Protein AF-A0AAN5CWJ1-F1 (afdb_monomer)

Solvent-accessible surface area (backbone atoms only — not comparable to full-atom values): 8034 Å² total; per-residue (Å²): 120,70,74,59,59,57,52,54,55,53,54,58,54,48,72,76,39,59,86,91,47,38,67,59,53,52,51,50,50,52,50,54,54,50,61,62,71,71,44,60,71,56,52,48,49,51,48,18,49,67,66,38,59,88,67,83,52,70,67,53,54,54,53,22,44,51,52,36,52,51,52,53,51,51,53,51,52,53,48,53,53,51,55,53,50,50,55,59,51,48,57,56,51,47,54,54,48,53,50,48,55,59,66,56,65,78,61,66,92,79,68,56,88,64,71,51,72,66,62,62,49,52,53,52,50,52,52,52,52,56,56,52,55,57,65,67,70,72,116

Radius of gyration: 27.88 Å; Cα contacts (8 Å, |Δi|>4): 27; chains: 1; bounding box: 44×66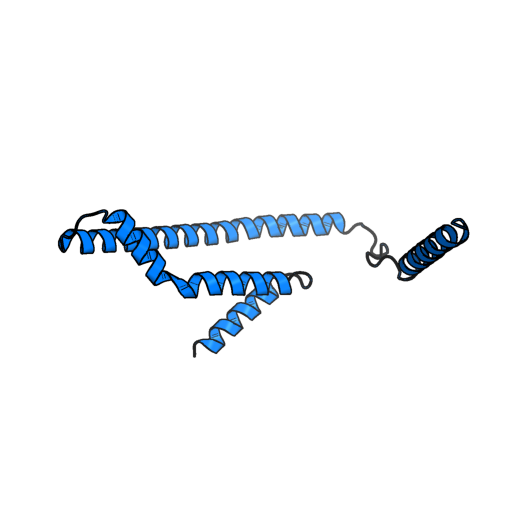×72 Å

Secondary structure (DSSP, 8-state):
-HHHHHHHHHHHHHHHS-TTTHHHHHHHHHHHHHHHHSSHHHHHHHHHHHHHTT---HHHHHHHHHHHHHHHHHHHHHHHHHHHHHHHHHHHHHHHHHHHHHHGGGS-TTS-SS--HHHHHHHHHHHHHHHHHHHHS--

Foldseek 3Di:
DVVVVVVVVLVVQLVPDPPVCNVVSSVVVVVVVVVVPDCPVVQLVVQLCVQLDPDPDPVSSVVSSVVSVVVVVVVVVVVVVVVVVVVVVVVVVVVVVVVVVVVVVPPDPPPPPPPDPVVVVVVVVVVVVVVVVVVVVPD

Structure (mmCIF, N/CA/C/O backbone):
data_AF-A0AAN5CWJ1-F1
#
_entry.id   AF-A0AAN5CWJ1-F1
#
loop_
_atom_site.group_PDB
_atom_site.id
_atom_site.type_symbol
_atom_site.label_atom_id
_atom_site.label_alt_id
_atom_site.label_comp_id
_atom_site.label_asym_id
_atom_site.label_entity_id
_atom_site.label_seq_id
_atom_site.pdbx_PDB_ins_code
_atom_site.Cartn_x
_atom_site.Cartn_y
_atom_site.Cartn_z
_atom_site.occupancy
_atom_site.B_iso_or_equiv
_atom_site.auth_seq_id
_atom_site.auth_comp_id
_atom_site.auth_asym_id
_atom_site.auth_atom_id
_atom_site.pdbx_PDB_model_num
ATOM 1 N N . MET A 1 1 ? -13.554 15.880 -9.524 1.00 53.97 1 MET A N 1
ATOM 2 C CA . MET A 1 1 ? -12.081 16.008 -9.665 1.00 53.97 1 MET A CA 1
ATOM 3 C C . MET A 1 1 ? -11.274 14.708 -9.481 1.00 53.97 1 MET A C 1
ATOM 5 O O . MET A 1 1 ? -10.228 14.583 -10.102 1.00 53.97 1 MET A O 1
ATOM 9 N N . GLY A 1 2 ? -11.725 13.710 -8.702 1.00 59.25 2 GLY A N 1
ATOM 10 C CA . GLY A 1 2 ? -10.922 12.502 -8.404 1.00 59.25 2 GLY A CA 1
ATOM 11 C C . GLY A 1 2 ? -10.652 11.525 -9.565 1.00 59.25 2 GLY A C 1
ATOM 12 O O . GLY A 1 2 ? -9.618 10.864 -9.578 1.00 59.25 2 GLY A O 1
ATOM 13 N N . ARG A 1 3 ? -11.527 11.451 -10.580 1.00 57.66 3 ARG A N 1
ATOM 14 C CA . ARG A 1 3 ? -11.346 10.534 -11.729 1.00 57.66 3 ARG A CA 1
ATOM 15 C C . ARG A 1 3 ? -10.217 10.951 -12.679 1.00 57.66 3 ARG A C 1
ATOM 17 O O . ARG A 1 3 ? -9.613 10.089 -13.305 1.00 57.66 3 ARG A O 1
ATOM 24 N N . VAL A 1 4 ? -9.914 12.249 -12.758 1.00 66.12 4 VAL A N 1
ATOM 25 C CA . VAL A 1 4 ? -8.870 12.786 -13.646 1.00 66.12 4 VAL A CA 1
ATOM 26 C C . VAL A 1 4 ? -7.479 12.494 -13.079 1.00 66.12 4 VAL A C 1
ATOM 28 O O . VAL A 1 4 ? -6.652 11.926 -13.782 1.00 66.12 4 VAL A O 1
ATOM 31 N N . LYS A 1 5 ? -7.250 12.747 -11.779 1.00 65.06 5 LYS A N 1
ATOM 32 C CA . LYS A 1 5 ? -5.967 12.441 -11.115 1.00 65.06 5 LYS A CA 1
ATOM 33 C C . LYS A 1 5 ? -5.584 10.957 -11.209 1.00 65.06 5 LYS A C 1
ATOM 35 O O . LYS A 1 5 ? -4.437 10.645 -11.498 1.00 65.06 5 LYS A O 1
ATOM 40 N N . ARG A 1 6 ? -6.548 10.038 -11.049 1.00 61.56 6 ARG A N 1
ATOM 41 C CA . ARG A 1 6 ? -6.295 8.586 -11.166 1.00 61.56 6 ARG A CA 1
ATOM 42 C C . ARG A 1 6 ? -5.840 8.166 -12.565 1.00 61.56 6 ARG A C 1
ATOM 44 O O . ARG A 1 6 ? -5.016 7.268 -12.689 1.00 61.56 6 ARG A O 1
ATOM 51 N N . ARG A 1 7 ? -6.360 8.814 -13.613 1.00 65.69 7 ARG A N 1
ATOM 52 C CA . ARG A 1 7 ? -5.946 8.536 -14.996 1.00 65.69 7 ARG A CA 1
ATOM 53 C C . ARG A 1 7 ? -4.532 9.039 -15.275 1.00 65.69 7 ARG A C 1
ATOM 55 O O . ARG A 1 7 ? -3.780 8.332 -15.926 1.00 65.69 7 ARG A O 1
ATOM 62 N N . VAL A 1 8 ? -4.158 10.200 -14.736 1.00 70.50 8 VAL A N 1
ATOM 63 C CA . VAL A 1 8 ? -2.804 10.758 -14.900 1.00 70.50 8 VAL A CA 1
ATOM 64 C C . VAL A 1 8 ? -1.743 9.848 -14.276 1.00 70.50 8 VAL A C 1
ATOM 66 O O . VAL A 1 8 ? -0.747 9.550 -14.923 1.00 70.50 8 VAL A O 1
ATOM 69 N N . VAL A 1 9 ? -1.983 9.329 -13.068 1.00 71.00 9 VAL A N 1
ATOM 70 C CA . VAL A 1 9 ? -1.040 8.415 -12.395 1.00 71.00 9 VAL A CA 1
ATOM 71 C C . VAL A 1 9 ? -0.847 7.112 -13.180 1.00 71.00 9 VAL A C 1
ATOM 73 O O . VAL A 1 9 ? 0.280 6.658 -13.350 1.00 71.00 9 VAL A O 1
ATOM 76 N N . LEU A 1 10 ? -1.929 6.538 -13.718 1.00 70.38 10 LEU A N 1
ATOM 77 C CA . LEU A 1 10 ? -1.846 5.315 -14.520 1.00 70.38 10 LEU A CA 1
ATOM 78 C C . LEU A 1 10 ? -1.035 5.525 -15.811 1.00 70.38 10 LEU A C 1
ATOM 80 O O . LEU A 1 10 ? -0.279 4.647 -16.217 1.00 70.38 10 LEU A O 1
ATOM 84 N N . LEU A 1 11 ? -1.194 6.689 -16.448 1.00 71.88 11 LEU A N 1
ATOM 85 C CA . LEU A 1 11 ? -0.474 7.034 -17.674 1.00 71.88 11 LEU A CA 1
ATOM 86 C C . LEU A 1 11 ? 1.025 7.214 -17.417 1.00 71.88 11 LEU A C 1
ATOM 88 O O . LEU A 1 11 ? 1.829 6.689 -18.181 1.00 71.88 11 LEU A O 1
ATOM 92 N N . LEU A 1 12 ? 1.400 7.881 -16.322 1.00 73.56 12 LEU A N 1
ATOM 93 C CA . LEU A 1 12 ? 2.805 8.030 -15.925 1.00 73.56 12 LEU A CA 1
ATOM 94 C C . LEU A 1 12 ? 3.456 6.671 -15.632 1.00 73.56 12 LEU A C 1
ATOM 96 O O . LEU A 1 12 ? 4.566 6.409 -16.085 1.00 73.56 12 LEU A O 1
ATOM 100 N N . PHE A 1 13 ? 2.740 5.768 -14.958 1.00 70.94 13 PHE A N 1
ATOM 101 C CA . PHE A 1 13 ? 3.231 4.416 -14.685 1.00 70.94 13 PHE A CA 1
ATOM 102 C C . PHE A 1 13 ? 3.446 3.598 -15.970 1.00 70.94 13 PHE A C 1
ATOM 104 O O . PHE A 1 13 ? 4.456 2.916 -16.113 1.00 70.94 13 PHE A O 1
ATOM 111 N N . GLN A 1 14 ? 2.548 3.708 -16.956 1.00 70.44 14 GLN A N 1
ATOM 112 C CA . GLN A 1 14 ? 2.705 3.018 -18.244 1.00 70.44 14 GLN A CA 1
ATOM 113 C C . GLN A 1 14 ? 3.862 3.550 -19.103 1.00 70.44 14 GLN A C 1
ATOM 115 O O . GLN A 1 14 ? 4.332 2.825 -19.981 1.00 70.44 14 GLN A O 1
ATOM 120 N N . MET A 1 15 ? 4.331 4.779 -18.861 1.00 72.06 15 MET A N 1
ATOM 121 C CA . MET A 1 15 ? 5.508 5.331 -19.540 1.00 72.06 15 MET A CA 1
ATOM 122 C C . MET A 1 15 ? 6.826 4.744 -19.020 1.00 72.06 15 MET A C 1
ATOM 124 O O . MET A 1 15 ? 7.778 4.671 -19.788 1.00 72.06 15 MET A O 1
ATOM 128 N N . MET A 1 16 ? 6.873 4.279 -17.767 1.00 70.38 16 MET A N 1
ATOM 129 C CA . MET A 1 16 ? 8.067 3.648 -17.182 1.00 70.38 16 MET A CA 1
ATOM 130 C C . MET A 1 16 ? 8.137 2.131 -17.394 1.00 70.38 16 MET A C 1
ATOM 132 O O . MET A 1 16 ? 9.173 1.520 -17.155 1.00 70.38 16 MET A O 1
ATOM 136 N N . VAL A 1 17 ? 7.048 1.507 -17.852 1.00 76.00 17 VAL A N 1
ATOM 137 C CA . VAL A 1 17 ? 6.966 0.054 -18.043 1.00 76.00 17 VAL A CA 1
ATOM 138 C C . VAL A 1 17 ? 7.201 -0.311 -19.519 1.00 76.00 17 VAL A C 1
ATOM 140 O O . VAL A 1 17 ? 6.538 0.260 -20.402 1.00 76.00 17 VAL A O 1
ATOM 143 N N . PRO A 1 18 ? 8.087 -1.285 -19.818 1.00 74.56 18 PRO A N 1
ATOM 144 C CA . PRO A 1 18 ? 8.356 -1.721 -21.184 1.00 74.56 18 PRO A CA 1
ATOM 145 C C . PRO A 1 18 ? 7.086 -2.226 -21.874 1.00 74.56 18 PRO A C 1
ATOM 147 O O . PRO A 1 18 ? 6.207 -2.832 -21.256 1.00 74.56 18 PRO A O 1
ATOM 150 N N . SER A 1 19 ? 6.982 -1.981 -23.183 1.00 74.81 19 SER A N 1
ATOM 151 C CA . SER A 1 19 ? 5.771 -2.204 -23.990 1.00 74.81 19 SER A CA 1
ATOM 152 C C . SER A 1 19 ? 5.168 -3.606 -23.836 1.00 74.81 19 SER A C 1
ATOM 154 O O . SER A 1 19 ? 3.949 -3.760 -23.876 1.00 74.81 19 SER A O 1
ATOM 156 N N . ASN A 1 20 ? 6.017 -4.603 -23.581 1.00 75.56 20 ASN A N 1
ATOM 157 C CA . ASN A 1 20 ? 5.657 -6.017 -23.492 1.00 75.56 20 ASN A CA 1
ATOM 158 C C . ASN A 1 20 ? 4.968 -6.395 -22.163 1.00 75.56 20 ASN A C 1
ATOM 160 O O . ASN A 1 20 ? 4.337 -7.447 -22.092 1.00 75.56 20 ASN A O 1
ATOM 164 N N . SER A 1 21 ? 5.046 -5.560 -21.116 1.00 76.94 21 SER A N 1
ATOM 165 C CA . SER A 1 21 ? 4.505 -5.860 -19.774 1.00 76.94 21 SER A CA 1
ATOM 166 C C . SER A 1 21 ? 3.468 -4.850 -19.259 1.00 76.94 21 SER A C 1
ATOM 168 O O . SER A 1 21 ? 2.937 -5.008 -18.156 1.00 76.94 21 SER A O 1
ATOM 170 N N . ARG A 1 22 ? 3.085 -3.852 -20.069 1.00 80.56 22 ARG A N 1
ATOM 171 C CA . ARG A 1 22 ? 2.111 -2.803 -19.690 1.00 80.56 22 ARG A CA 1
ATOM 172 C C . ARG A 1 22 ? 0.756 -3.349 -19.228 1.00 80.56 22 ARG A C 1
ATOM 174 O O . ARG A 1 22 ? 0.147 -2.792 -18.311 1.00 80.56 22 ARG A O 1
ATOM 181 N N . THR A 1 23 ? 0.284 -4.447 -19.819 1.00 78.81 23 THR A N 1
ATOM 182 C CA . THR A 1 23 ? -0.984 -5.092 -19.436 1.00 78.81 23 THR A CA 1
ATOM 183 C C . THR A 1 23 ? -0.902 -5.707 -18.039 1.00 78.81 23 THR A C 1
ATOM 185 O O . THR A 1 23 ? -1.795 -5.480 -17.222 1.00 78.81 23 THR A O 1
ATOM 188 N N . ALA A 1 24 ? 0.193 -6.412 -17.733 1.00 79.56 24 ALA A N 1
ATOM 189 C CA . ALA A 1 24 ? 0.432 -6.995 -16.413 1.00 79.56 24 ALA A CA 1
ATOM 190 C C . ALA A 1 24 ? 0.578 -5.902 -15.343 1.00 79.56 24 ALA A C 1
ATOM 192 O O . ALA A 1 24 ? -0.063 -5.967 -14.297 1.00 79.56 24 ALA A O 1
ATOM 193 N N . ALA A 1 25 ? 1.323 -4.840 -15.653 1.00 76.88 25 ALA A N 1
ATOM 194 C CA . ALA A 1 25 ? 1.499 -3.688 -14.774 1.00 76.88 25 ALA A CA 1
ATOM 195 C C . ALA A 1 25 ? 0.167 -2.976 -14.465 1.00 76.88 25 ALA A C 1
ATOM 197 O O . ALA A 1 25 ? -0.115 -2.617 -13.322 1.00 76.88 25 ALA A O 1
ATOM 198 N N . THR A 1 26 ? -0.706 -2.837 -15.466 1.00 82.56 26 THR A N 1
ATOM 199 C CA . THR A 1 26 ? -2.041 -2.240 -15.287 1.00 82.56 26 THR A CA 1
ATOM 200 C C . THR A 1 26 ? -2.963 -3.132 -14.452 1.00 82.56 26 THR A C 1
ATOM 202 O O . THR A 1 26 ? -3.746 -2.620 -13.648 1.00 82.56 26 THR A O 1
ATOM 205 N N . ALA A 1 27 ? -2.888 -4.454 -14.628 1.00 83.19 27 ALA A N 1
ATOM 206 C CA . ALA A 1 27 ? -3.644 -5.411 -13.821 1.00 83.19 27 ALA A CA 1
ATOM 207 C C . ALA A 1 27 ? -3.188 -5.385 -12.354 1.00 83.19 27 ALA A C 1
ATOM 209 O O . ALA A 1 27 ? -4.027 -5.284 -11.459 1.00 83.19 27 ALA A O 1
ATOM 210 N N . LEU A 1 28 ? -1.873 -5.369 -12.117 1.00 82.12 28 LEU A N 1
ATOM 211 C CA . LEU A 1 28 ? -1.288 -5.278 -10.782 1.00 82.12 28 LEU A CA 1
ATOM 212 C C . LEU A 1 28 ? -1.669 -3.964 -10.088 1.00 82.12 28 LEU A C 1
ATOM 214 O O . LEU A 1 28 ? -2.124 -3.978 -8.948 1.00 82.12 28 LEU A O 1
ATOM 218 N N . PHE A 1 29 ? -1.585 -2.833 -10.792 1.00 82.38 29 PHE A N 1
ATOM 219 C CA . PHE A 1 29 ? -1.994 -1.539 -10.244 1.00 82.38 29 PHE A CA 1
ATOM 220 C C . PHE A 1 29 ? -3.476 -1.519 -9.844 1.00 82.38 29 PHE A C 1
ATOM 222 O O . PHE A 1 29 ? -3.835 -1.006 -8.784 1.00 82.38 29 PHE A O 1
ATOM 229 N N . LYS A 1 30 ? -4.358 -2.098 -10.671 1.00 81.75 30 LYS A N 1
ATOM 230 C CA . LYS A 1 30 ? -5.789 -2.210 -10.348 1.00 81.75 30 LYS A CA 1
ATOM 231 C C . LYS A 1 30 ? -6.039 -3.128 -9.156 1.00 81.75 30 LYS A C 1
ATOM 233 O O . LYS A 1 30 ? -6.906 -2.808 -8.348 1.00 81.75 30 LYS A O 1
ATOM 238 N N . LEU A 1 31 ? -5.289 -4.222 -9.038 1.00 82.62 31 LEU A N 1
ATOM 239 C CA . LEU A 1 31 ? -5.366 -5.127 -7.894 1.00 82.62 31 LEU A CA 1
ATOM 240 C C . LEU A 1 31 ? -4.960 -4.403 -6.605 1.00 82.62 31 LEU A C 1
ATOM 242 O O . LEU A 1 31 ? -5.740 -4.369 -5.659 1.00 82.62 31 LEU A O 1
ATOM 246 N N . ILE A 1 32 ? -3.797 -3.748 -6.603 1.00 80.94 32 ILE A N 1
ATOM 247 C CA . ILE A 1 32 ? -3.294 -2.975 -5.458 1.00 80.94 32 ILE A CA 1
ATOM 248 C C . ILE A 1 32 ? -4.290 -1.871 -5.086 1.00 80.94 32 ILE A C 1
ATOM 250 O O . ILE A 1 32 ? -4.693 -1.753 -3.931 1.00 80.94 32 ILE A O 1
ATOM 254 N N . SER A 1 33 ? -4.766 -1.104 -6.071 1.00 78.31 33 SER A N 1
ATOM 255 C CA . SER A 1 33 ? -5.776 -0.072 -5.836 1.00 78.31 33 SER A CA 1
ATOM 256 C C . SER A 1 33 ? -7.080 -0.659 -5.287 1.00 78.31 33 SER A C 1
ATOM 258 O O . SER A 1 33 ? -7.697 -0.031 -4.431 1.00 78.31 33 SER A O 1
ATOM 260 N N . GLY A 1 34 ? -7.515 -1.831 -5.752 1.00 75.56 34 GLY A N 1
ATOM 261 C CA . GLY A 1 34 ? -8.711 -2.509 -5.252 1.00 75.56 34 GLY A CA 1
ATOM 262 C C . GLY A 1 34 ? -8.569 -2.945 -3.794 1.00 75.56 34 GLY A C 1
ATOM 263 O O . GLY A 1 34 ? -9.462 -2.679 -2.992 1.00 75.56 34 GLY A O 1
ATOM 264 N N . ILE A 1 35 ? -7.420 -3.521 -3.437 1.00 74.50 35 ILE A N 1
ATOM 265 C CA . ILE A 1 35 ? -7.110 -3.967 -2.072 1.00 74.50 35 ILE A CA 1
ATOM 266 C C . ILE A 1 35 ? -7.058 -2.778 -1.107 1.00 74.50 35 ILE A C 1
ATOM 268 O O . ILE A 1 35 ? -7.626 -2.848 -0.022 1.00 74.50 35 ILE A O 1
ATOM 272 N N . ILE A 1 36 ? -6.449 -1.659 -1.508 1.00 73.00 36 ILE A N 1
ATOM 273 C CA . ILE A 1 36 ? -6.317 -0.474 -0.645 1.00 73.00 36 ILE A CA 1
ATOM 274 C C . ILE A 1 36 ? -7.672 0.212 -0.401 1.00 73.00 36 ILE A C 1
ATOM 276 O O . ILE A 1 36 ? -7.902 0.770 0.670 1.00 73.00 36 ILE A O 1
ATOM 280 N N . THR A 1 37 ? -8.584 0.192 -1.379 1.00 65.75 37 THR A N 1
ATOM 281 C CA . THR A 1 37 ? -9.805 1.016 -1.307 1.00 65.75 37 THR A CA 1
ATOM 282 C C . THR A 1 37 ? -10.955 0.346 -0.543 1.00 65.75 37 THR A C 1
ATOM 284 O O . THR A 1 37 ? -11.875 1.048 -0.133 1.00 65.75 37 THR A O 1
ATOM 287 N N . ILE A 1 38 ? -10.954 -0.982 -0.365 1.00 63.81 38 ILE A N 1
ATOM 288 C CA . ILE A 1 38 ? -12.187 -1.715 -0.015 1.00 63.81 38 ILE A CA 1
ATOM 289 C C . ILE A 1 38 ? -12.305 -2.132 1.474 1.00 63.81 38 ILE A C 1
ATOM 291 O O . ILE A 1 38 ? -13.431 -2.079 1.960 1.00 63.81 38 ILE A O 1
ATOM 295 N N . PRO A 1 39 ? -11.239 -2.418 2.260 1.00 67.62 39 PRO A N 1
ATOM 296 C CA . PRO A 1 39 ? -11.419 -2.736 3.682 1.00 67.62 39 PRO A CA 1
ATOM 297 C C . PRO A 1 39 ? -10.515 -1.954 4.653 1.00 67.62 39 PRO A C 1
ATOM 299 O O . PRO A 1 39 ? -10.271 -2.439 5.750 1.00 67.62 39 PRO A O 1
ATOM 302 N N . ALA A 1 40 ? -10.014 -0.756 4.331 1.00 66.75 40 ALA A N 1
ATOM 303 C CA . ALA A 1 40 ? -9.111 -0.033 5.249 1.0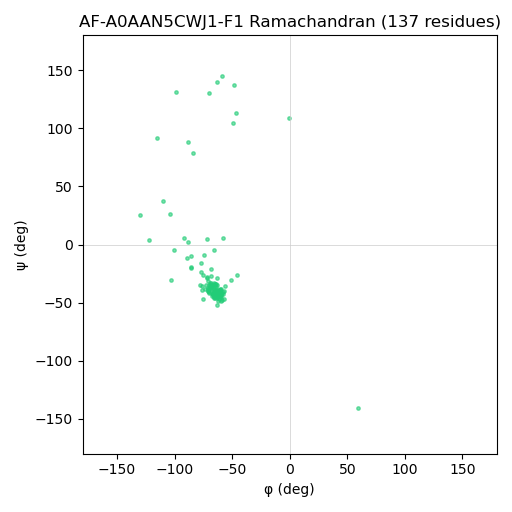0 66.75 40 ALA A CA 1
ATOM 304 C C . ALA A 1 40 ? -9.728 0.208 6.647 1.00 66.75 40 ALA A C 1
ATOM 306 O O . ALA A 1 40 ? -9.071 0.009 7.667 1.00 66.75 40 ALA A O 1
ATOM 307 N N . ALA A 1 41 ? -11.019 0.552 6.702 1.00 70.81 41 ALA A N 1
ATOM 308 C CA . ALA A 1 41 ? -11.743 0.716 7.965 1.00 70.81 41 ALA A CA 1
ATOM 309 C C . ALA A 1 41 ? -11.980 -0.621 8.689 1.00 70.81 41 ALA A C 1
ATOM 311 O O . ALA A 1 41 ? -11.928 -0.680 9.914 1.00 70.81 41 ALA A O 1
ATOM 312 N N . GLN A 1 42 ? -12.203 -1.703 7.937 1.00 80.38 42 GLN A N 1
ATOM 313 C CA . GLN A 1 42 ? -12.392 -3.041 8.500 1.00 80.38 42 GLN A CA 1
ATOM 314 C C . GLN A 1 42 ? -11.079 -3.596 9.059 1.00 80.38 42 GLN A C 1
ATOM 316 O O . GLN A 1 42 ? -11.082 -4.208 10.119 1.00 80.38 42 GLN A O 1
ATOM 321 N N . LEU A 1 43 ? -9.953 -3.324 8.395 1.00 78.44 43 LEU A N 1
ATOM 322 C CA . LEU A 1 43 ? -8.623 -3.722 8.847 1.00 78.44 43 LEU A CA 1
ATOM 323 C C . LEU A 1 43 ? -8.272 -3.054 10.183 1.00 78.44 43 LEU A C 1
ATOM 325 O O . LEU A 1 43 ? -7.837 -3.728 11.111 1.00 78.44 43 LEU A O 1
ATOM 329 N N . ILE A 1 44 ? -8.523 -1.745 10.302 1.00 81.62 44 ILE A N 1
ATOM 330 C CA . ILE A 1 44 ? -8.324 -1.001 11.555 1.00 81.62 44 ILE A CA 1
ATOM 331 C C . ILE A 1 44 ? -9.245 -1.539 12.657 1.00 81.62 44 ILE A C 1
ATOM 333 O O . ILE A 1 44 ? -8.798 -1.694 13.790 1.00 81.62 44 ILE A O 1
ATOM 337 N N . GLY A 1 45 ? -10.496 -1.875 12.327 1.00 82.81 45 GLY A N 1
ATOM 338 C CA . GLY A 1 45 ? -11.431 -2.508 13.261 1.00 82.81 45 GLY A CA 1
ATOM 339 C C . GLY A 1 45 ? -10.916 -3.847 13.794 1.00 82.81 45 GLY A C 1
ATOM 340 O O . GLY A 1 45 ? -10.865 -4.035 15.004 1.00 82.81 45 GLY A O 1
ATOM 341 N N . VAL A 1 46 ? -10.441 -4.733 12.913 1.00 83.75 46 VAL A N 1
ATOM 342 C CA . VAL A 1 46 ? -9.882 -6.042 13.299 1.00 83.75 46 VAL A CA 1
ATOM 343 C C . VAL A 1 46 ? -8.626 -5.889 14.158 1.00 83.75 46 VAL A C 1
ATOM 345 O O . VAL A 1 46 ? -8.485 -6.584 15.160 1.00 83.75 46 VAL A O 1
ATOM 348 N N . ILE A 1 47 ? -7.726 -4.965 13.807 1.00 82.94 47 ILE A N 1
ATOM 349 C CA . ILE A 1 47 ? -6.520 -4.686 14.603 1.00 82.94 47 ILE A CA 1
ATOM 350 C C . ILE A 1 47 ? -6.908 -4.136 15.981 1.00 82.94 47 ILE A C 1
ATOM 352 O O . ILE A 1 47 ? -6.361 -4.567 16.994 1.00 82.94 47 ILE A O 1
ATOM 356 N N . SER A 1 48 ? -7.871 -3.214 16.036 1.00 83.44 48 SER A N 1
ATOM 357 C CA . SER A 1 48 ? -8.351 -2.649 17.296 1.00 83.44 48 SER A CA 1
ATOM 358 C C . SER A 1 48 ? -9.021 -3.704 18.177 1.00 83.44 48 SER A C 1
ATOM 360 O O . SER A 1 48 ? -8.800 -3.687 19.384 1.00 83.44 48 SER A O 1
ATOM 362 N N . ASP A 1 49 ? -9.817 -4.613 17.610 1.00 84.00 49 ASP A N 1
ATOM 363 C CA . ASP A 1 49 ? -10.453 -5.697 18.368 1.00 84.00 49 ASP A CA 1
ATOM 364 C C . ASP A 1 49 ? -9.418 -6.732 18.844 1.00 84.00 49 ASP A C 1
ATOM 366 O O . ASP A 1 49 ? -9.497 -7.191 19.983 1.00 84.00 49 ASP A O 1
ATOM 370 N N . ALA A 1 50 ? -8.388 -7.022 18.040 1.00 84.69 50 ALA A N 1
ATOM 371 C CA . ALA A 1 50 ? -7.271 -7.877 18.444 1.00 84.69 50 ALA A CA 1
ATOM 372 C C . ALA A 1 50 ? -6.450 -7.284 19.606 1.00 84.69 50 ALA A C 1
ATOM 374 O O . ALA A 1 50 ? -6.008 -8.027 20.479 1.00 84.69 50 ALA A O 1
ATOM 375 N N . ILE A 1 51 ? -6.258 -5.959 19.639 1.00 82.19 51 ILE A N 1
ATOM 376 C CA . ILE A 1 51 ? -5.556 -5.265 20.735 1.00 82.19 51 ILE A CA 1
ATOM 377 C C . ILE A 1 51 ? -6.444 -5.149 21.982 1.00 82.19 51 ILE A C 1
ATOM 379 O O . ILE A 1 51 ? -5.942 -5.240 23.101 1.00 82.19 51 ILE A O 1
ATOM 383 N N . ARG A 1 52 ? -7.758 -4.948 21.808 1.00 81.81 52 ARG A N 1
ATOM 384 C CA . ARG A 1 52 ? -8.703 -4.781 22.923 1.00 81.81 52 ARG A CA 1
ATOM 385 C C . ARG A 1 52 ? -8.920 -6.070 23.723 1.00 81.81 52 ARG A C 1
ATOM 387 O O . ARG A 1 52 ? -9.145 -5.995 24.931 1.00 81.81 52 ARG A O 1
ATOM 394 N N . GLY A 1 53 ? -8.896 -7.229 23.065 1.00 84.19 53 GLY A N 1
ATOM 395 C CA . GLY A 1 53 ? -9.294 -8.495 23.687 1.00 84.19 53 GLY A CA 1
ATOM 396 C C . GLY A 1 53 ? -10.750 -8.456 24.179 1.00 84.19 53 GLY A C 1
ATOM 397 O O . GLY A 1 53 ? -11.614 -7.858 23.535 1.00 84.19 53 GLY A O 1
ATOM 398 N N . ASP A 1 54 ? -11.018 -9.045 25.350 1.00 84.56 54 ASP A N 1
ATOM 399 C CA . ASP A 1 54 ? -12.373 -9.170 25.920 1.00 84.56 54 ASP A CA 1
ATOM 400 C C . ASP A 1 54 ? -12.821 -7.977 26.788 1.00 84.56 54 ASP A C 1
ATOM 402 O O . ASP A 1 54 ? -13.928 -7.983 27.334 1.00 84.56 54 ASP A O 1
ATOM 406 N N . SER A 1 55 ? -12.006 -6.925 26.927 1.00 76.69 55 SER A N 1
ATOM 407 C CA . SER A 1 55 ? -12.391 -5.776 27.755 1.00 76.69 55 SER A CA 1
ATOM 408 C C . SER A 1 55 ? -13.522 -4.963 27.112 1.00 76.69 55 SER A C 1
ATOM 410 O O . SER A 1 55 ? -13.473 -4.581 25.935 1.00 76.69 55 SER A O 1
ATOM 412 N N . THR A 1 56 ? -14.567 -4.672 27.893 1.00 83.31 56 THR A N 1
ATOM 413 C CA . THR A 1 56 ? -15.734 -3.883 27.459 1.00 83.31 56 THR A CA 1
ATOM 414 C C . THR A 1 56 ? -15.693 -2.425 27.914 1.00 83.31 56 THR A C 1
ATOM 416 O O . THR A 1 56 ? -16.572 -1.648 27.519 1.00 83.31 56 THR A O 1
ATOM 419 N N . THR A 1 57 ? -14.693 -2.047 28.713 1.00 88.31 57 THR A N 1
ATOM 420 C CA . THR A 1 57 ? -14.546 -0.707 29.293 1.00 88.31 57 THR A CA 1
ATOM 421 C C . THR A 1 57 ? -14.349 0.345 28.198 1.00 88.31 57 THR A C 1
ATOM 423 O O . THR A 1 57 ? -13.667 0.113 27.199 1.00 88.31 57 THR A O 1
ATOM 426 N N . ALA A 1 58 ? -14.9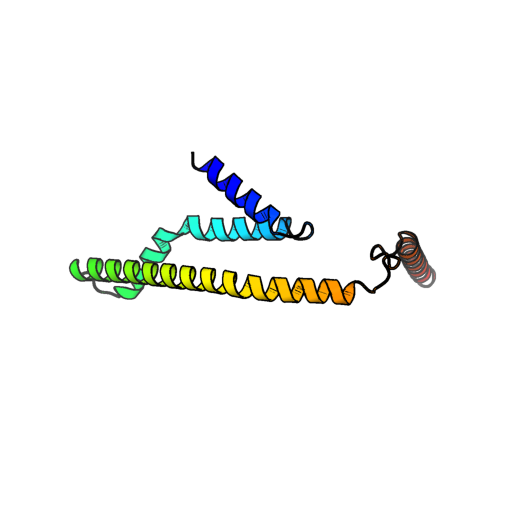77 1.514 28.353 1.00 86.38 58 ALA A N 1
ATOM 427 C CA . ALA A 1 58 ? -14.912 2.581 27.352 1.00 86.38 58 ALA A CA 1
ATOM 428 C C . ALA A 1 58 ? -13.490 3.149 27.172 1.00 86.38 58 ALA A C 1
ATOM 430 O O . ALA A 1 58 ? -13.110 3.488 26.053 1.00 86.38 58 ALA A O 1
ATOM 431 N N . GLU A 1 59 ? -12.700 3.200 28.247 1.00 86.94 59 GLU A N 1
ATOM 432 C CA . GLU A 1 59 ? -11.309 3.671 28.219 1.00 86.94 59 GLU A CA 1
ATOM 433 C C . GLU A 1 59 ? -10.410 2.747 27.383 1.00 86.94 59 GLU A C 1
ATOM 435 O O . GLU A 1 59 ? -9.692 3.217 26.498 1.00 86.94 59 GLU A O 1
ATOM 440 N N . ASP A 1 60 ? -10.542 1.427 27.552 1.00 82.56 60 ASP A N 1
ATOM 441 C CA . ASP A 1 60 ? -9.767 0.436 26.793 1.00 82.56 60 ASP A CA 1
ATOM 442 C C . ASP A 1 60 ? -10.087 0.460 25.295 1.00 82.56 60 ASP A C 1
ATOM 444 O O . ASP A 1 60 ? -9.201 0.277 24.460 1.00 82.56 60 ASP A O 1
ATOM 448 N N . LYS A 1 61 ? -11.343 0.750 24.924 1.00 80.88 61 LYS A N 1
ATOM 449 C CA . LYS A 1 61 ? -11.743 0.917 23.515 1.00 80.88 61 LYS A CA 1
ATOM 450 C C . LYS A 1 61 ? -11.021 2.086 22.856 1.00 80.88 61 LYS A C 1
ATOM 452 O O . LYS A 1 61 ? -10.576 1.967 21.715 1.00 80.88 61 LYS A O 1
ATOM 457 N N . PHE A 1 62 ? -10.910 3.209 23.561 1.00 86.06 62 PHE A N 1
ATOM 458 C CA . PHE A 1 62 ? -10.243 4.392 23.029 1.00 86.06 62 PHE A CA 1
ATOM 459 C C . PHE A 1 62 ? -8.733 4.170 22.912 1.00 86.06 62 PHE A C 1
ATOM 461 O O . PHE A 1 62 ? -8.141 4.493 21.881 1.00 86.06 62 PHE A O 1
ATOM 468 N N . HIS A 1 63 ? -8.126 3.544 23.921 1.00 87.38 63 HIS A N 1
ATOM 469 C CA . HIS A 1 63 ? -6.698 3.249 23.915 1.00 87.38 63 HIS A CA 1
ATOM 470 C C . HIS A 1 63 ? -6.313 2.223 22.833 1.00 87.38 63 HIS A C 1
ATOM 472 O O . HIS A 1 63 ? -5.351 2.440 22.093 1.00 87.38 63 HIS A O 1
ATOM 478 N N . ALA A 1 64 ? -7.103 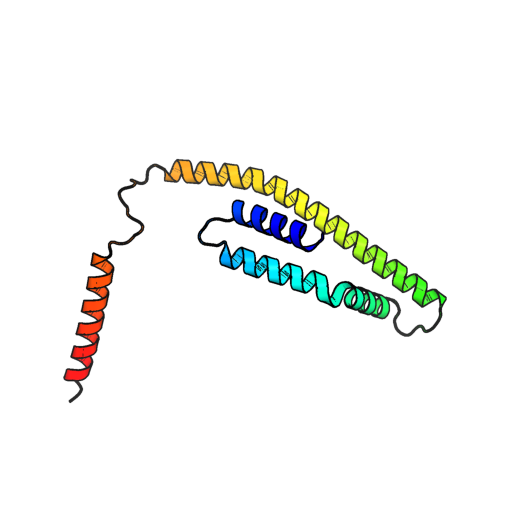1.158 22.653 1.00 84.06 64 ALA A N 1
ATOM 479 C CA . ALA A 1 64 ? -6.890 0.179 21.583 1.00 84.06 64 ALA A CA 1
ATOM 480 C C . ALA A 1 64 ? -6.992 0.816 20.186 1.00 84.06 64 ALA A C 1
ATOM 482 O O . ALA A 1 64 ? -6.169 0.537 19.311 1.00 84.06 64 ALA A O 1
ATOM 483 N N . TYR A 1 65 ? -7.947 1.731 19.990 1.00 83.44 65 TYR A N 1
ATOM 484 C CA . TYR A 1 65 ? -8.088 2.467 18.735 1.00 83.44 65 TYR A CA 1
ATOM 485 C C . TYR A 1 65 ? -6.892 3.392 18.461 1.00 83.44 65 TYR A C 1
ATOM 487 O O . TYR A 1 65 ? -6.382 3.432 17.339 1.00 83.44 65 TYR A O 1
ATOM 495 N N . GLN A 1 66 ? -6.400 4.103 19.481 1.00 89.19 66 GLN A N 1
ATOM 496 C CA . GLN A 1 66 ? -5.197 4.931 19.357 1.00 89.19 66 GLN A CA 1
ATOM 497 C C . GLN A 1 66 ? -3.970 4.097 18.978 1.00 89.19 66 GLN A C 1
ATOM 499 O O . GLN A 1 66 ? -3.235 4.482 18.068 1.00 89.19 66 GLN A O 1
ATOM 504 N N . MET A 1 67 ? -3.778 2.938 19.612 1.00 85.00 67 MET A N 1
ATOM 505 C CA . MET A 1 67 ? -2.680 2.025 19.284 1.00 85.00 67 MET A CA 1
ATOM 506 C C . MET A 1 67 ? -2.792 1.471 17.859 1.00 85.00 67 MET A C 1
ATOM 508 O O . MET A 1 67 ? -1.794 1.433 17.140 1.00 85.00 67 MET A O 1
ATOM 512 N N . ALA A 1 68 ? -3.999 1.113 17.408 1.00 84.69 68 ALA A N 1
ATOM 513 C CA . ALA A 1 68 ? -4.231 0.661 16.036 1.00 84.69 68 ALA A CA 1
ATOM 514 C C . ALA A 1 68 ? -3.900 1.753 15.000 1.00 84.69 68 ALA A C 1
ATOM 516 O O . ALA A 1 68 ? -3.259 1.475 13.982 1.00 84.69 68 ALA A O 1
ATOM 517 N N . LEU A 1 69 ? -4.279 3.008 15.270 1.00 84.88 69 LEU A N 1
ATOM 518 C CA . LEU A 1 69 ? -3.920 4.148 14.421 1.00 84.88 69 LEU A CA 1
ATOM 519 C C . LEU A 1 69 ? -2.409 4.401 14.399 1.00 84.88 69 LEU A C 1
ATOM 521 O O . LEU A 1 69 ? -1.845 4.645 13.332 1.00 84.88 69 LEU A O 1
ATOM 525 N N . LEU A 1 70 ? -1.751 4.322 15.556 1.00 87.88 70 LEU A N 1
ATOM 526 C CA . LEU A 1 70 ? -0.312 4.549 15.681 1.00 87.88 70 LEU A CA 1
ATOM 527 C C . LEU A 1 70 ? 0.482 3.456 14.951 1.00 87.88 70 LEU A C 1
ATOM 529 O O . LEU A 1 70 ? 1.422 3.761 14.219 1.00 87.88 70 LEU A O 1
ATOM 533 N N . LEU A 1 71 ? 0.035 2.200 15.047 1.00 86.81 71 LEU A N 1
ATOM 534 C CA . LEU A 1 71 ? 0.583 1.085 14.279 1.00 86.81 71 LEU A CA 1
ATOM 535 C C . LEU A 1 71 ? 0.411 1.313 12.770 1.00 86.81 71 LEU A C 1
ATOM 537 O O . LEU A 1 71 ? 1.372 1.180 12.012 1.00 86.81 71 LEU A O 1
ATOM 541 N N . SER A 1 72 ? -0.784 1.714 12.324 1.00 84.00 72 SER A N 1
ATOM 542 C CA . SER A 1 72 ? -1.025 2.037 10.911 1.00 84.00 72 SER A CA 1
ATOM 543 C C . SER A 1 72 ? -0.126 3.176 10.419 1.00 84.00 72 SER A C 1
ATOM 545 O O . SER A 1 72 ? 0.349 3.131 9.282 1.00 84.00 72 SER A O 1
ATOM 547 N N . ALA A 1 73 ? 0.115 4.192 11.250 1.00 85.69 73 ALA A N 1
ATOM 548 C CA . ALA A 1 73 ? 1.018 5.289 10.923 1.00 85.69 73 ALA A CA 1
ATOM 549 C C . ALA A 1 73 ? 2.477 4.811 10.827 1.00 85.69 73 ALA A C 1
ATOM 551 O O . ALA A 1 73 ? 3.176 5.178 9.883 1.00 85.69 73 ALA A O 1
ATOM 552 N N . ALA A 1 74 ? 2.921 3.940 11.738 1.00 88.50 74 ALA A N 1
ATOM 553 C CA . ALA A 1 74 ? 4.258 3.352 11.696 1.00 88.50 74 ALA A CA 1
ATOM 554 C C . ALA A 1 74 ? 4.492 2.543 10.407 1.00 88.50 74 ALA A C 1
ATOM 556 O O . ALA A 1 74 ? 5.523 2.713 9.755 1.00 88.50 74 ALA A O 1
ATOM 557 N N . PHE A 1 75 ? 3.513 1.735 9.982 1.00 88.12 75 PHE A N 1
ATOM 558 C CA . PHE A 1 75 ? 3.580 1.021 8.701 1.00 88.12 75 PHE A CA 1
ATOM 559 C C . PHE A 1 75 ? 3.662 1.969 7.498 1.00 88.12 75 PHE A C 1
ATOM 561 O O . PHE A 1 75 ? 4.412 1.704 6.561 1.00 88.12 75 PHE A O 1
ATOM 568 N N . ALA A 1 76 ? 2.933 3.089 7.518 1.00 85.38 76 ALA A N 1
ATOM 569 C CA . ALA A 1 76 ? 3.007 4.079 6.445 1.00 85.38 76 ALA A CA 1
ATOM 570 C C . ALA A 1 76 ? 4.400 4.726 6.350 1.00 85.38 76 ALA A C 1
ATOM 572 O O . ALA A 1 76 ? 4.919 4.899 5.247 1.00 85.38 76 ALA A O 1
ATOM 573 N N . ILE A 1 77 ? 5.026 5.034 7.490 1.00 90.06 77 ILE A N 1
ATOM 574 C CA . ILE A 1 77 ? 6.392 5.575 7.535 1.00 90.06 77 ILE A CA 1
ATOM 575 C C . ILE A 1 77 ? 7.399 4.535 7.030 1.00 90.06 77 ILE A C 1
ATOM 577 O O . ILE A 1 77 ? 8.259 4.864 6.216 1.00 90.06 77 ILE A O 1
ATOM 581 N N . ALA A 1 78 ? 7.275 3.276 7.459 1.00 88.81 78 ALA A N 1
ATOM 582 C CA . ALA A 1 78 ? 8.139 2.194 6.990 1.00 88.81 78 ALA A CA 1
ATOM 583 C C . ALA A 1 78 ? 8.034 1.990 5.469 1.00 88.81 78 ALA A C 1
ATOM 585 O O . ALA A 1 78 ? 9.057 1.860 4.797 1.00 88.81 78 ALA A O 1
ATOM 586 N N . ASN A 1 79 ? 6.819 2.041 4.914 1.00 86.25 79 ASN A N 1
ATOM 587 C CA . ASN A 1 79 ? 6.613 1.993 3.466 1.00 86.25 79 ASN A CA 1
ATOM 588 C C . ASN A 1 79 ? 7.271 3.181 2.756 1.00 86.25 79 ASN A C 1
ATOM 590 O O . ASN A 1 79 ? 7.960 2.972 1.766 1.00 86.25 79 ASN A O 1
ATOM 594 N N . ALA A 1 80 ? 7.144 4.401 3.288 1.00 86.75 80 ALA A N 1
ATOM 595 C CA . ALA A 1 80 ? 7.802 5.569 2.705 1.00 86.75 80 ALA A CA 1
ATOM 596 C C . ALA A 1 80 ? 9.337 5.429 2.688 1.00 86.75 80 ALA A C 1
ATOM 598 O O . ALA A 1 80 ? 9.980 5.800 1.709 1.00 86.75 80 ALA A O 1
ATOM 599 N N . ILE A 1 81 ? 9.932 4.858 3.742 1.00 90.56 81 ILE A N 1
ATOM 600 C CA . ILE A 1 81 ? 11.374 4.563 3.783 1.00 90.56 81 ILE A CA 1
ATOM 601 C C . ILE A 1 81 ? 11.740 3.505 2.734 1.00 90.56 81 ILE A C 1
ATOM 603 O O . ILE A 1 81 ? 12.746 3.653 2.042 1.00 90.56 81 ILE A O 1
ATOM 607 N N . CYS A 1 82 ? 10.923 2.458 2.595 1.00 88.75 82 CYS A N 1
ATOM 608 C CA . CYS A 1 82 ? 11.117 1.416 1.588 1.00 88.75 82 CYS A CA 1
ATOM 609 C C . CYS A 1 82 ? 11.069 1.993 0.163 1.00 88.75 82 CYS A C 1
ATOM 611 O O . CYS A 1 82 ? 11.965 1.725 -0.634 1.00 88.75 82 CYS A O 1
ATOM 613 N N . ASP A 1 83 ? 10.093 2.853 -0.132 1.00 83.00 83 ASP A N 1
ATOM 614 C CA . ASP A 1 83 ? 9.967 3.521 -1.432 1.00 83.00 83 ASP A CA 1
ATOM 615 C C . ASP A 1 83 ? 11.206 4.372 -1.748 1.00 83.00 83 ASP A C 1
ATOM 617 O O . ASP A 1 83 ? 11.738 4.322 -2.859 1.00 83.00 83 ASP A O 1
ATOM 621 N N . VAL A 1 84 ? 11.714 5.116 -0.759 1.00 85.56 84 VAL A N 1
ATOM 622 C CA . VAL A 1 84 ? 12.956 5.890 -0.901 1.00 85.56 84 VAL A CA 1
ATOM 623 C C . VAL A 1 84 ? 14.147 4.970 -1.169 1.00 85.56 84 VAL A C 1
ATOM 625 O O . VAL A 1 84 ? 14.937 5.251 -2.069 1.00 85.56 84 VAL A O 1
ATOM 628 N N . ALA A 1 85 ? 14.267 3.857 -0.441 1.00 86.69 85 ALA A N 1
ATOM 629 C CA . ALA A 1 85 ? 15.334 2.886 -0.663 1.00 86.69 85 ALA A CA 1
ATOM 630 C C . ALA A 1 85 ? 15.289 2.325 -2.093 1.00 86.69 85 ALA A C 1
ATOM 632 O O . ALA A 1 85 ? 16.317 2.305 -2.770 1.00 86.69 85 ALA A O 1
ATOM 633 N N . VAL A 1 86 ? 14.105 1.951 -2.586 1.00 82.94 86 VAL A N 1
ATOM 634 C CA . VAL A 1 86 ? 13.926 1.455 -3.959 1.00 82.94 86 VAL A CA 1
ATOM 635 C C . VAL A 1 86 ? 14.399 2.484 -4.982 1.00 82.94 86 VAL A C 1
ATOM 637 O O . VAL A 1 86 ? 15.101 2.102 -5.910 1.00 82.94 86 VAL A O 1
ATOM 640 N N . ILE A 1 87 ? 14.098 3.774 -4.805 1.00 82.06 87 ILE A N 1
ATOM 641 C CA . ILE A 1 87 ? 14.563 4.831 -5.723 1.00 82.06 87 ILE A CA 1
ATOM 642 C C . ILE A 1 87 ? 16.098 4.883 -5.788 1.00 82.06 87 ILE A C 1
ATOM 644 O O . ILE A 1 87 ? 16.658 4.992 -6.880 1.00 82.06 87 ILE A O 1
ATOM 648 N N . PHE A 1 88 ? 16.784 4.771 -4.646 1.00 81.44 88 PHE A N 1
ATOM 649 C CA . PHE A 1 88 ? 18.250 4.759 -4.613 1.00 81.44 88 PHE A CA 1
ATOM 650 C C . PHE A 1 88 ? 18.844 3.515 -5.283 1.00 81.44 88 PHE A C 1
ATOM 652 O O . PHE A 1 88 ? 19.799 3.639 -6.050 1.00 81.44 88 PHE A O 1
ATOM 659 N N . PHE A 1 89 ? 18.270 2.333 -5.047 1.00 78.88 89 PHE A N 1
ATOM 660 C CA . PHE A 1 89 ? 18.718 1.103 -5.710 1.00 78.88 89 PHE A CA 1
AT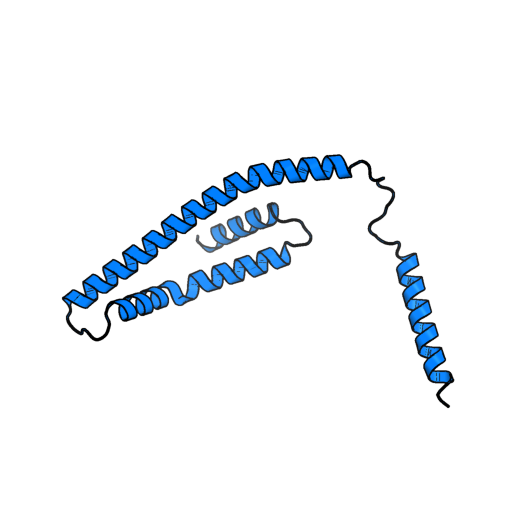OM 661 C C . PHE A 1 89 ? 18.435 1.119 -7.215 1.00 78.88 89 PHE A C 1
ATOM 663 O O . PHE A 1 89 ? 19.273 0.674 -7.994 1.00 78.88 89 PHE A O 1
ATOM 670 N N . PHE A 1 90 ? 17.308 1.695 -7.641 1.00 73.75 90 PHE A N 1
ATOM 671 C CA . PHE A 1 90 ? 16.928 1.759 -9.052 1.00 73.75 90 PHE A CA 1
ATOM 672 C C . PHE A 1 90 ? 17.909 2.587 -9.889 1.00 73.75 90 PHE A C 1
ATOM 674 O O . PHE A 1 90 ? 18.154 2.253 -11.043 1.00 73.75 90 PHE A O 1
ATOM 681 N N . ALA A 1 91 ? 18.498 3.644 -9.318 1.00 72.12 91 ALA A N 1
ATOM 682 C CA . ALA A 1 91 ? 19.528 4.427 -10.000 1.00 72.12 91 ALA A CA 1
ATOM 683 C C . ALA A 1 91 ? 20.792 3.592 -10.282 1.00 72.12 91 ALA A C 1
ATOM 685 O O . ALA A 1 91 ? 21.317 3.638 -11.393 1.00 72.12 91 ALA A O 1
ATOM 686 N N . GLY A 1 92 ? 21.231 2.787 -9.309 1.00 71.94 92 GLY A N 1
ATOM 687 C CA . GLY A 1 92 ? 22.383 1.894 -9.473 1.00 71.94 92 GLY A CA 1
ATOM 688 C C . GLY A 1 92 ? 22.103 0.708 -10.400 1.00 71.94 92 GLY A C 1
ATOM 689 O O . GLY A 1 92 ? 22.942 0.360 -11.229 1.00 71.94 92 GLY A O 1
ATOM 690 N N . ASP A 1 93 ? 20.909 0.116 -10.315 1.00 69.19 93 ASP A N 1
ATOM 691 C CA . ASP A 1 93 ? 20.502 -0.972 -11.213 1.00 69.19 93 ASP A CA 1
ATOM 692 C C . ASP A 1 93 ? 20.307 -0.489 -12.655 1.00 69.19 93 ASP A C 1
ATOM 694 O O . ASP A 1 93 ? 20.609 -1.232 -13.586 1.00 69.19 93 ASP A O 1
ATOM 698 N N . TYR A 1 94 ? 19.855 0.752 -12.865 1.00 68.88 94 TYR A N 1
ATOM 699 C CA . TYR A 1 94 ? 19.760 1.337 -14.202 1.00 68.88 94 TYR A CA 1
ATOM 700 C C . TYR A 1 94 ? 21.138 1.509 -14.843 1.00 68.88 94 TYR A C 1
ATOM 702 O O . TYR A 1 94 ? 21.323 1.125 -15.993 1.00 68.88 94 TYR A O 1
ATOM 710 N N . GLU A 1 95 ? 22.119 2.036 -14.108 1.00 69.12 95 GLU A N 1
ATOM 711 C CA . GLU A 1 95 ? 23.482 2.207 -14.623 1.00 69.12 95 GLU A CA 1
ATOM 712 C C . GLU A 1 95 ? 24.113 0.854 -14.987 1.00 69.12 95 GLU A C 1
ATOM 714 O O . GLU A 1 95 ? 24.669 0.695 -16.074 1.00 69.12 95 GLU A O 1
ATOM 719 N N . ARG A 1 96 ? 23.892 -0.166 -14.150 1.00 68.25 96 ARG A N 1
ATOM 720 C CA . ARG A 1 96 ? 24.338 -1.542 -14.403 1.00 68.25 96 ARG A CA 1
ATOM 721 C C . ARG A 1 96 ? 23.605 -2.217 -15.568 1.00 68.25 96 ARG A C 1
ATOM 723 O O . ARG A 1 96 ? 24.202 -3.014 -16.289 1.00 68.25 96 ARG A O 1
ATOM 730 N N . ALA A 1 97 ? 22.320 -1.921 -15.760 1.00 63.25 97 ALA A N 1
ATOM 731 C CA . ALA A 1 97 ? 21.543 -2.414 -16.896 1.00 63.25 97 ALA A CA 1
ATOM 732 C C . ALA A 1 97 ? 21.980 -1.752 -18.213 1.00 63.25 97 ALA A C 1
ATOM 734 O O . ALA A 1 97 ? 22.106 -2.441 -19.219 1.00 63.25 97 ALA A O 1
ATOM 735 N N . VAL A 1 98 ? 22.274 -0.448 -18.197 1.00 66.81 98 VAL A N 1
ATOM 736 C CA . VAL A 1 98 ? 22.800 0.284 -19.361 1.00 66.81 98 VAL A CA 1
ATOM 737 C C . VAL A 1 98 ? 24.195 -0.207 -19.736 1.00 66.81 98 VAL A C 1
ATOM 739 O O . VAL A 1 98 ? 24.485 -0.350 -20.920 1.00 66.81 98 VAL A O 1
ATOM 742 N N . GLU A 1 99 ? 25.058 -0.478 -18.758 1.00 65.88 99 GLU A N 1
ATOM 743 C CA . GLU A 1 99 ? 26.389 -1.035 -19.014 1.00 65.88 99 GLU A CA 1
ATOM 744 C C . GLU A 1 99 ? 26.297 -2.427 -19.646 1.00 65.88 99 GLU A C 1
ATOM 746 O O . GLU A 1 99 ? 26.954 -2.687 -20.653 1.00 65.88 99 GLU A O 1
ATOM 751 N N . LYS A 1 100 ? 25.384 -3.269 -19.153 1.00 62.16 100 LYS A N 1
ATOM 752 C CA . LYS A 1 100 ? 25.117 -4.582 -19.742 1.00 62.16 100 LYS A CA 1
ATOM 753 C C . LYS A 1 100 ? 24.552 -4.495 -21.165 1.00 62.16 100 LYS A C 1
ATOM 755 O O . LYS A 1 100 ? 25.042 -5.200 -22.037 1.00 62.16 100 LYS A O 1
ATOM 760 N N . ASP A 1 101 ? 23.603 -3.597 -21.434 1.00 59.19 101 ASP A N 1
ATOM 761 C CA . ASP A 1 101 ? 23.096 -3.358 -22.798 1.00 59.19 101 ASP A CA 1
ATOM 762 C C . ASP A 1 101 ? 24.197 -2.825 -23.737 1.00 59.19 101 ASP A C 1
ATOM 764 O O . ASP A 1 101 ? 24.169 -3.060 -24.947 1.00 59.19 101 ASP A O 1
ATOM 768 N N . ARG A 1 102 ? 25.189 -2.109 -23.195 1.00 58.34 102 ARG A N 1
ATOM 769 C CA . ARG A 1 102 ? 26.331 -1.588 -23.958 1.00 58.34 102 ARG A CA 1
ATOM 770 C C . ARG A 1 102 ? 27.376 -2.667 -24.249 1.00 58.34 102 ARG A C 1
ATOM 772 O O . ARG A 1 102 ? 27.967 -2.637 -25.326 1.00 58.34 102 ARG A O 1
ATOM 779 N N . GLU A 1 103 ? 27.582 -3.608 -23.331 1.00 54.59 103 GLU A N 1
ATOM 780 C CA . GLU A 1 103 ? 28.437 -4.788 -23.525 1.00 54.59 103 GLU A CA 1
ATOM 781 C C . GLU A 1 103 ? 27.784 -5.829 -24.450 1.00 54.59 103 GLU A C 1
ATOM 783 O O . GLU A 1 103 ? 28.452 -6.373 -25.331 1.00 54.59 103 GLU A O 1
ATOM 788 N N . ASP A 1 104 ? 26.467 -6.024 -24.346 1.00 54.09 104 ASP A N 1
ATOM 789 C CA . ASP A 1 104 ? 25.676 -6.876 -25.245 1.00 54.09 104 ASP A CA 1
ATOM 790 C C . ASP A 1 104 ? 25.457 -6.220 -26.637 1.00 54.09 104 ASP A C 1
ATOM 792 O O . ASP A 1 104 ? 25.026 -6.873 -27.590 1.00 54.09 104 ASP A O 1
ATOM 796 N N . GLY A 1 105 ? 25.832 -4.944 -26.799 1.00 44.66 105 GLY A N 1
ATOM 797 C CA . GLY A 1 105 ? 25.787 -4.168 -28.047 1.00 44.66 105 GLY A CA 1
ATOM 798 C C . GLY A 1 105 ? 26.828 -4.545 -29.115 1.00 44.66 105 GLY A C 1
ATOM 799 O O . GLY A 1 105 ? 26.884 -3.901 -30.163 1.00 44.66 105 GLY A O 1
ATOM 800 N N . VAL A 1 106 ? 27.637 -5.590 -28.894 1.00 45.47 106 VAL A N 1
ATOM 801 C CA . VAL A 1 106 ? 28.465 -6.242 -29.934 1.00 45.47 106 VAL A CA 1
ATOM 802 C C . VAL A 1 106 ? 27.916 -7.637 -30.259 1.00 45.47 106 VAL A C 1
ATOM 804 O O . VAL A 1 106 ? 28.655 -8.582 -30.521 1.00 45.47 106 VAL A O 1
ATOM 807 N N . VAL A 1 107 ? 26.593 -7.791 -30.263 1.00 52.09 107 VAL A N 1
ATOM 808 C CA . VAL A 1 107 ? 25.935 -8.931 -30.909 1.00 52.09 107 VAL A CA 1
ATOM 809 C C . VAL A 1 107 ? 25.087 -8.403 -32.059 1.00 52.09 107 VAL A C 1
ATOM 811 O O . VAL A 1 107 ? 23.944 -7.998 -31.888 1.00 52.09 107 VAL A O 1
ATOM 814 N N . ASP A 1 108 ? 25.736 -8.376 -33.224 1.00 44.38 108 ASP A N 1
ATOM 815 C CA . ASP A 1 108 ? 25.205 -8.281 -34.587 1.00 44.38 108 ASP A CA 1
ATOM 816 C C . ASP A 1 108 ? 23.663 -8.210 -34.682 1.00 44.38 108 ASP A C 1
ATOM 818 O O . ASP A 1 108 ? 22.952 -9.209 -34.519 1.00 44.38 108 ASP A O 1
ATOM 822 N N . GLU A 1 109 ? 23.143 -7.028 -35.038 1.00 46.78 109 GLU A N 1
ATOM 823 C CA . GLU A 1 109 ? 21.727 -6.748 -35.345 1.00 46.78 109 GLU A CA 1
ATOM 824 C C . GLU A 1 109 ? 21.148 -7.613 -36.493 1.00 46.78 109 GLU A C 1
ATOM 826 O O . GLU A 1 109 ? 19.998 -7.442 -36.904 1.00 46.78 109 GLU A O 1
ATOM 831 N N . LYS A 1 110 ? 21.904 -8.585 -37.020 1.00 44.47 110 LYS A N 1
ATOM 832 C CA . LYS A 1 110 ? 21.415 -9.611 -37.950 1.00 44.47 110 LYS A CA 1
ATOM 833 C C . LYS A 1 110 ? 20.804 -10.836 -37.285 1.00 44.47 110 LYS A C 1
ATOM 835 O O . LYS A 1 110 ? 20.152 -11.620 -37.980 1.00 44.47 110 LYS A O 1
ATOM 840 N N . THR A 1 111 ? 20.921 -11.009 -35.971 1.00 47.03 111 THR A N 1
AT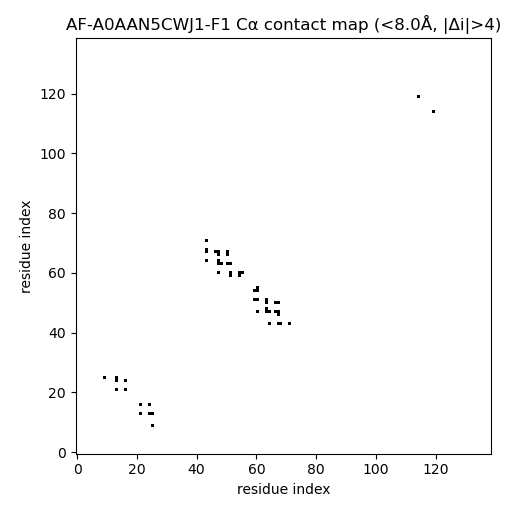OM 841 C CA . THR A 1 111 ? 20.185 -12.075 -35.277 1.00 47.03 111 THR A CA 1
ATOM 842 C C . THR A 1 111 ? 18.776 -11.607 -34.940 1.00 47.03 111 THR A C 1
ATOM 844 O O . THR A 1 111 ? 18.444 -11.214 -33.827 1.00 47.03 111 THR A O 1
ATOM 847 N N . SER A 1 112 ? 17.928 -11.645 -35.966 1.00 44.88 112 SER A N 1
ATOM 848 C CA . SER A 1 112 ? 16.484 -11.478 -35.863 1.00 44.88 112 SER A CA 1
ATOM 849 C C . SER A 1 112 ? 15.923 -12.384 -34.751 1.00 44.88 112 SER A C 1
ATOM 851 O O . SER A 1 112 ? 15.771 -13.590 -34.929 1.00 44.88 112 SER A O 1
ATOM 853 N N . LEU A 1 113 ? 15.582 -11.793 -33.600 1.00 48.12 113 LEU A N 1
ATOM 854 C CA . LEU A 1 113 ? 14.786 -12.423 -32.530 1.00 48.12 113 LEU A CA 1
ATOM 855 C C . LEU A 1 113 ? 13.339 -12.716 -32.970 1.00 48.12 113 LEU A C 1
ATOM 857 O O . LEU A 1 113 ? 12.574 -13.367 -32.261 1.00 48.12 113 LEU A O 1
ATOM 861 N N . ILE A 1 114 ? 12.971 -12.293 -34.180 1.00 48.41 114 ILE A N 1
ATOM 862 C CA . ILE A 1 114 ? 11.875 -12.871 -34.943 1.00 48.41 114 ILE A CA 1
ATOM 863 C C . ILE A 1 114 ? 12.491 -14.017 -35.739 1.00 48.41 114 ILE A C 1
ATOM 865 O O . ILE A 1 114 ? 12.931 -13.834 -36.873 1.00 48.41 114 ILE A O 1
ATOM 869 N N . GLY A 1 115 ? 12.535 -15.207 -35.134 1.00 44.31 115 GLY A N 1
ATOM 870 C CA . GLY A 1 115 ? 12.760 -16.437 -35.884 1.00 44.31 115 GLY A CA 1
ATOM 871 C C . GLY A 1 115 ? 11.849 -16.398 -37.106 1.00 44.31 115 GLY A C 1
ATO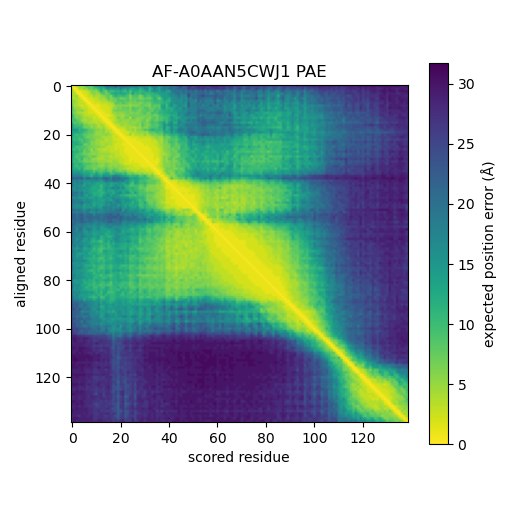M 872 O O . GLY A 1 115 ? 10.625 -16.332 -36.958 1.00 44.31 115 GLY A O 1
ATOM 873 N N . GLY A 1 116 ? 12.463 -16.298 -38.288 1.00 44.91 116 GLY A N 1
ATOM 874 C CA . GLY A 1 116 ? 11.766 -15.964 -39.520 1.00 44.91 116 GLY A CA 1
ATOM 875 C C . GLY A 1 116 ? 10.526 -16.832 -39.668 1.00 44.91 116 GLY A C 1
ATOM 876 O O . GLY A 1 116 ? 10.574 -18.038 -39.424 1.00 44.91 116 GLY A O 1
ATOM 877 N N . THR A 1 117 ? 9.413 -16.229 -40.080 1.00 49.31 117 THR A N 1
ATOM 878 C CA . THR A 1 117 ? 8.111 -16.888 -40.283 1.00 49.31 117 THR A CA 1
ATOM 879 C C . THR A 1 117 ? 8.237 -18.216 -41.048 1.00 49.31 117 THR A C 1
ATOM 881 O O . THR A 1 117 ? 7.464 -19.145 -40.832 1.00 49.31 117 THR A O 1
ATOM 884 N N . LYS A 1 118 ? 9.284 -18.342 -41.871 1.00 50.84 118 LYS A N 1
ATOM 885 C CA . LYS A 1 118 ? 9.695 -19.552 -42.586 1.00 50.84 118 LYS A CA 1
ATOM 886 C C . LYS A 1 118 ? 9.968 -20.766 -41.675 1.00 50.84 118 LYS A C 1
ATOM 888 O O . LYS A 1 118 ? 9.389 -21.818 -41.910 1.00 50.84 118 LYS A O 1
ATOM 893 N N . VAL A 1 119 ? 10.723 -20.609 -40.582 1.00 52.38 119 VAL A N 1
ATOM 894 C CA . VAL A 1 119 ? 11.076 -21.708 -39.650 1.00 52.38 119 VAL A CA 1
ATOM 895 C C . VAL A 1 119 ? 9.847 -22.204 -38.881 1.00 52.38 119 VAL A C 1
ATOM 897 O O . VAL A 1 119 ? 9.673 -23.399 -38.650 1.00 52.38 119 VAL A O 1
ATOM 900 N N . ARG A 1 120 ? 8.938 -21.287 -38.527 1.00 50.72 120 ARG A N 1
ATOM 901 C CA . ARG A 1 120 ? 7.687 -21.627 -37.831 1.00 50.72 120 ARG A CA 1
ATOM 902 C C . ARG A 1 120 ? 6.688 -22.347 -38.741 1.00 50.72 120 ARG A C 1
ATOM 904 O O . ARG A 1 120 ? 5.891 -23.146 -38.262 1.00 50.72 120 ARG A O 1
ATOM 911 N N . THR A 1 121 ? 6.736 -22.071 -40.044 1.00 55.00 121 THR A N 1
ATOM 912 C CA . THR A 1 121 ? 5.883 -22.741 -41.035 1.00 55.00 121 THR A CA 1
ATOM 913 C C . THR A 1 121 ? 6.401 -24.149 -41.327 1.00 55.00 121 THR A C 1
ATOM 915 O O . THR A 1 121 ? 5.608 -25.083 -41.396 1.00 55.00 121 THR A O 1
ATOM 918 N N . GLU A 1 122 ? 7.722 -24.332 -41.402 1.00 54.59 122 GLU A N 1
ATOM 919 C CA . GLU A 1 122 ? 8.338 -25.653 -41.586 1.00 54.59 122 GLU A CA 1
ATOM 920 C C . GLU A 1 122 ? 8.079 -26.589 -40.394 1.00 54.59 122 GLU A C 1
ATOM 922 O O . GLU A 1 122 ? 7.731 -27.749 -40.608 1.00 54.59 122 GLU A O 1
ATOM 927 N N . SER A 1 123 ? 8.124 -26.093 -39.147 1.00 56.97 123 SER A N 1
ATOM 928 C CA . SER A 1 123 ? 7.829 -26.943 -37.979 1.00 56.97 123 SER A CA 1
ATOM 929 C C . SER A 1 123 ? 6.347 -27.320 -37.853 1.00 56.97 123 SER A C 1
ATOM 931 O O . SER A 1 123 ? 6.031 -28.421 -37.403 1.00 56.97 123 SER A O 1
ATOM 933 N N . LEU A 1 124 ? 5.429 -26.450 -38.291 1.00 62.12 124 LEU A N 1
ATOM 934 C CA . LEU A 1 124 ? 4.000 -26.771 -38.351 1.00 62.12 124 LEU A CA 1
ATOM 935 C C . LEU A 1 124 ? 3.695 -27.799 -39.443 1.00 62.12 124 LEU A C 1
ATOM 937 O O . LEU A 1 124 ? 2.889 -28.699 -39.213 1.00 62.12 124 LEU A O 1
ATOM 941 N N . ILE A 1 125 ? 4.347 -27.703 -40.604 1.00 65.19 125 ILE A N 1
ATOM 942 C CA . ILE A 1 125 ? 4.192 -28.692 -41.675 1.00 65.19 125 ILE A CA 1
ATOM 943 C C . ILE A 1 125 ? 4.744 -30.050 -41.222 1.00 65.19 125 ILE A C 1
ATOM 945 O O . ILE A 1 125 ? 4.041 -31.049 -41.364 1.00 65.19 125 ILE A O 1
ATOM 949 N N . ASP A 1 126 ? 5.928 -30.097 -40.606 1.00 63.28 126 ASP A N 1
ATOM 950 C CA . ASP A 1 126 ? 6.516 -31.359 -40.133 1.00 63.28 126 ASP A CA 1
ATOM 951 C C . ASP A 1 126 ? 5.686 -31.999 -39.001 1.00 63.28 126 ASP A C 1
ATOM 953 O O . ASP A 1 126 ? 5.461 -33.212 -38.982 1.00 63.28 126 ASP A O 1
ATOM 957 N N . ALA A 1 127 ? 5.113 -31.185 -38.106 1.00 65.25 127 ALA A N 1
ATOM 958 C CA . ALA A 1 127 ? 4.188 -31.660 -37.076 1.00 65.25 127 ALA A CA 1
ATOM 959 C C . ALA A 1 127 ? 2.876 -32.217 -37.663 1.00 65.25 127 ALA A C 1
ATOM 961 O O . ALA A 1 127 ? 2.378 -33.247 -37.199 1.00 65.25 127 ALA A O 1
ATOM 962 N N . VAL A 1 128 ? 2.318 -31.579 -38.699 1.00 67.19 128 VAL A N 1
ATOM 963 C CA . VAL A 1 128 ? 1.089 -32.045 -39.369 1.00 67.19 128 VAL A CA 1
ATOM 964 C C . VAL A 1 128 ? 1.341 -33.321 -40.173 1.00 67.19 128 VAL A C 1
ATOM 966 O O . VAL A 1 128 ? 0.517 -34.237 -40.125 1.00 67.19 128 VAL A O 1
ATOM 969 N N . VAL A 1 129 ? 2.474 -33.415 -40.873 1.00 68.06 129 VAL A N 1
ATOM 970 C CA . VAL A 1 129 ? 2.863 -34.627 -41.609 1.00 68.06 129 VAL A CA 1
ATOM 971 C C . VAL A 1 129 ? 3.052 -35.787 -40.635 1.00 68.06 129 VAL A C 1
ATOM 973 O O . VAL A 1 129 ? 2.427 -36.830 -40.818 1.00 68.06 129 VAL A O 1
ATOM 976 N N . ARG A 1 130 ? 3.798 -35.589 -39.541 1.00 65.62 130 ARG A N 1
ATOM 977 C CA . ARG A 1 130 ? 4.016 -36.628 -38.522 1.00 65.62 130 ARG A CA 1
ATOM 978 C C . ARG A 1 130 ? 2.714 -37.095 -37.864 1.00 65.62 130 ARG A C 1
ATOM 980 O O . ARG A 1 130 ? 2.542 -38.290 -37.642 1.00 65.62 130 ARG A O 1
ATOM 987 N N . SER A 1 131 ? 1.782 -36.177 -37.602 1.00 62.69 131 SER A N 1
ATOM 988 C CA . SER A 1 131 ? 0.464 -36.510 -37.047 1.00 62.69 131 SER A CA 1
ATOM 989 C C . SER A 1 131 ? -0.359 -37.394 -37.996 1.00 62.69 131 SER A C 1
ATOM 991 O O . SER A 1 131 ? -0.964 -38.372 -37.560 1.00 62.69 131 SER A O 1
ATOM 993 N N . ARG A 1 132 ? -0.311 -37.132 -39.312 1.00 59.12 132 ARG A N 1
ATOM 994 C CA . ARG A 1 132 ? -1.033 -37.935 -40.316 1.00 59.12 132 ARG A CA 1
ATOM 995 C C . ARG A 1 132 ? -0.423 -39.316 -40.549 1.00 59.12 132 ARG A C 1
ATOM 997 O O . ARG A 1 132 ? -1.172 -40.270 -40.745 1.00 59.12 132 ARG A O 1
ATOM 1004 N N . THR A 1 133 ? 0.901 -39.461 -40.485 1.00 59.34 133 THR A N 1
ATOM 1005 C CA . THR A 1 133 ? 1.555 -40.772 -40.650 1.00 59.34 133 THR A CA 1
ATOM 1006 C C . THR A 1 133 ? 1.212 -41.729 -39.506 1.00 59.34 133 THR A C 1
ATOM 1008 O O . THR A 1 133 ? 1.056 -42.927 -39.728 1.00 59.34 133 THR A O 1
ATOM 1011 N N . ILE A 1 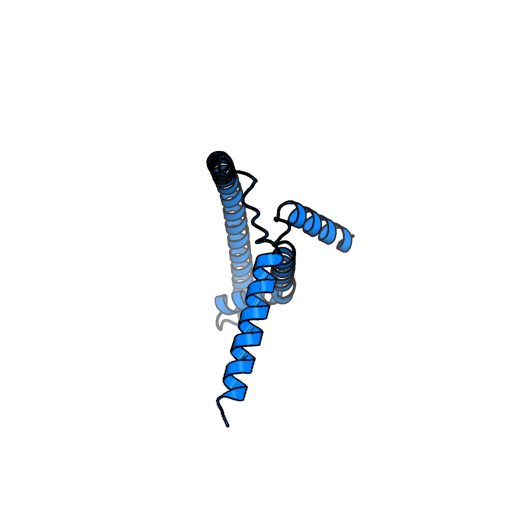134 ? 1.018 -41.205 -38.291 1.00 59.97 134 ILE A N 1
ATOM 1012 C CA . ILE A 1 134 ? 0.603 -42.005 -37.129 1.00 59.97 134 ILE A CA 1
ATOM 1013 C C . ILE A 1 134 ? -0.824 -42.546 -37.313 1.00 59.97 134 ILE A C 1
ATOM 1015 O O . ILE A 1 134 ? -1.097 -43.675 -36.919 1.00 59.97 134 ILE A O 1
ATOM 1019 N N . THR A 1 135 ? -1.719 -41.791 -37.959 1.00 57.34 135 THR A N 1
ATOM 1020 C CA . THR A 1 135 ? -3.102 -42.237 -38.212 1.00 57.34 135 THR A CA 1
ATOM 1021 C C . THR A 1 135 ? -3.216 -43.243 -39.364 1.00 57.34 135 THR A C 1
ATOM 1023 O O . THR A 1 135 ? -4.170 -44.011 -39.402 1.00 57.34 135 THR A O 1
ATOM 1026 N N . MET A 1 136 ? -2.264 -43.268 -40.305 1.00 56.06 136 MET A N 1
ATOM 1027 C CA . MET A 1 136 ? -2.276 -44.240 -41.413 1.00 56.06 136 MET A CA 1
ATOM 1028 C C . MET A 1 136 ? -1.630 -45.589 -41.061 1.00 56.06 136 MET A C 1
ATOM 1030 O O . MET A 1 136 ? -1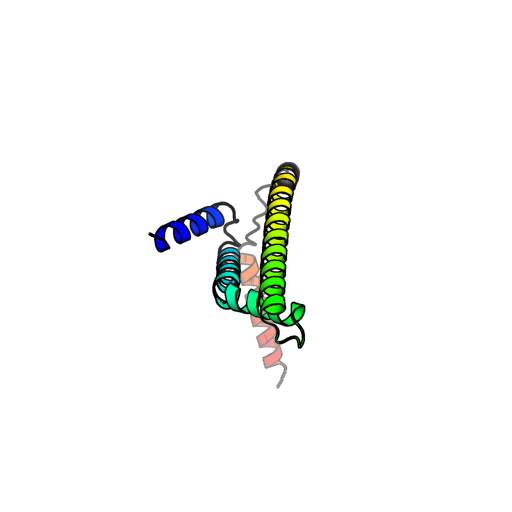.936 -46.576 -41.717 1.00 56.06 136 MET A O 1
ATOM 1034 N N . ASN A 1 137 ? -0.791 -45.652 -40.021 1.00 52.66 137 ASN A N 1
ATOM 1035 C CA . ASN A 1 137 ? -0.176 -46.896 -39.530 1.00 52.66 137 ASN A CA 1
ATOM 1036 C C . ASN A 1 137 ? -0.982 -47.592 -38.413 1.00 52.66 137 ASN A C 1
ATOM 1038 O O . ASN A 1 137 ? -0.498 -48.559 -37.829 1.00 52.66 137 ASN A O 1
ATOM 1042 N N . SER A 1 138 ? -2.178 -47.094 -38.079 1.00 52.91 138 SER A N 1
ATOM 1043 C CA . SER A 1 138 ? -3.054 -47.667 -37.045 1.00 52.91 138 SER A CA 1
ATOM 1044 C C . SER A 1 138 ? -4.247 -48.453 -37.611 1.00 52.91 138 SER A C 1
ATOM 1046 O O . SER A 1 138 ? -5.283 -48.527 -36.949 1.00 52.91 138 SER A O 1
ATOM 1048 N N . PHE A 1 139 ? -4.116 -49.002 -38.822 1.00 47.78 139 PHE A N 1
ATOM 1049 C CA . PHE A 1 139 ? -5.048 -49.957 -39.430 1.00 47.78 139 PHE A CA 1
ATOM 1050 C C . PHE A 1 139 ? -4.313 -51.232 -39.833 1.00 47.78 139 PHE A C 1
ATOM 1052 O O . PHE A 1 139 ? -3.193 -51.108 -40.378 1.00 47.78 139 PHE A O 1
#

pLDDT: mean 71.27, std 13.34, range [44.31, 90.56]

Sequence (139 aa):
MGRVKRRVVLLLFQMMVPSNSRTAATALFKLISGIITIPAAQLIGVISDAIRGDSTTAEDKFHAYQMALLLSAAFAIANAICDVAVIFFFAGDYERAVEKDREDGVVDEKTSLIGGTKVRTESLIDAVVRSRTITMNSF

Mean predicted aligned error: 17.0 Å

Organism: NCBI:txid1317129